Protein AF-A0A919GTR6-F1 (afdb_monomer_lite)

Secondary structure (DSSP, 8-state):
-----------------SS-EEEEEBTTT-PEEEEPTT-SS-EE-SSS--B-TTSSSB--B----

Sequence (65 aa):
MSYAQGMAKRKPHEVPPPYRRYAGTCMICGMGLQWEAGSWLTLVDRDGSPDCERHEGRHVLAYRR

Organism: NCBI:txid67385

pLDDT: mean 76.38, std 15.48, range [42.75, 91.69]

Foldseek 3Di:
DDDDDPPPPPPPPPQQAQDWAFPQAFPQQRATWTADGRDPPQIAGPVRHQDDPRDRGGGDDDPPD

Structure (mmCIF, N/CA/C/O backbone):
data_AF-A0A919GTR6-F1
#
_entry.id   AF-A0A919GTR6-F1
#
loop_
_atom_site.group_PDB
_atom_site.id
_atom_site.type_symbol
_atom_site.label_atom_id
_atom_site.label_alt_id
_atom_site.label_comp_id
_atom_site.label_asym_id
_atom_site.label_entity_id
_atom_site.label_seq_id
_atom_site.pdbx_PDB_ins_code
_atom_site.Cartn_x
_atom_site.Cartn_y
_atom_site.Cartn_z
_atom_site.occupancy
_atom_site.B_iso_or_equiv
_atom_site.auth_seq_id
_atom_site.auth_comp_id
_atom_site.auth_asym_id
_atom_site.auth_atom_id
_atom_s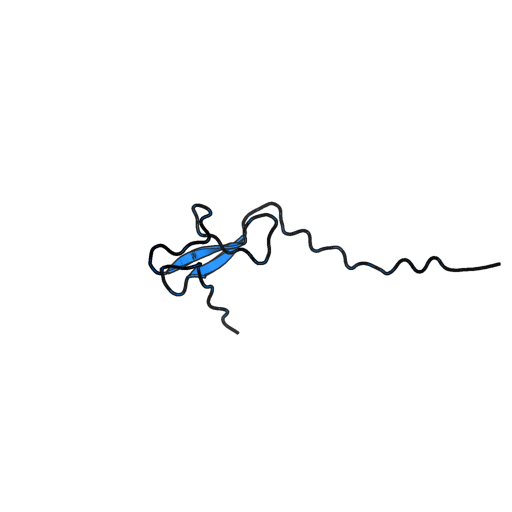ite.pdbx_PDB_model_num
ATOM 1 N N . MET A 1 1 ? -43.057 28.321 17.357 1.00 42.75 1 MET A N 1
ATOM 2 C CA . MET A 1 1 ? -43.126 27.812 15.973 1.00 42.75 1 MET A CA 1
ATOM 3 C C . MET A 1 1 ? -41.697 27.879 15.427 1.00 42.75 1 MET A C 1
ATOM 5 O O . MET A 1 1 ? -4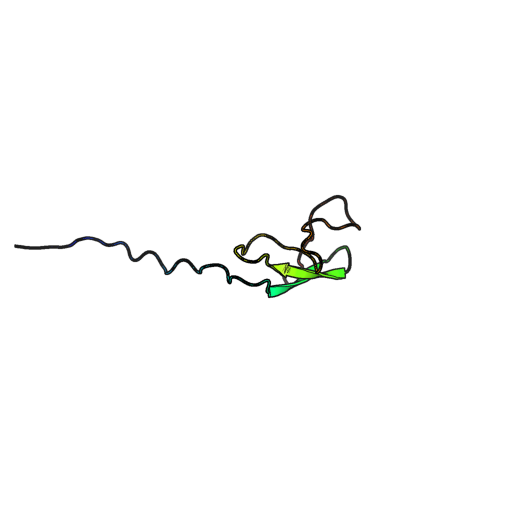1.172 28.973 15.344 1.00 42.75 1 MET A O 1
ATOM 9 N N . SER A 1 2 ? -40.939 26.774 15.392 1.00 48.59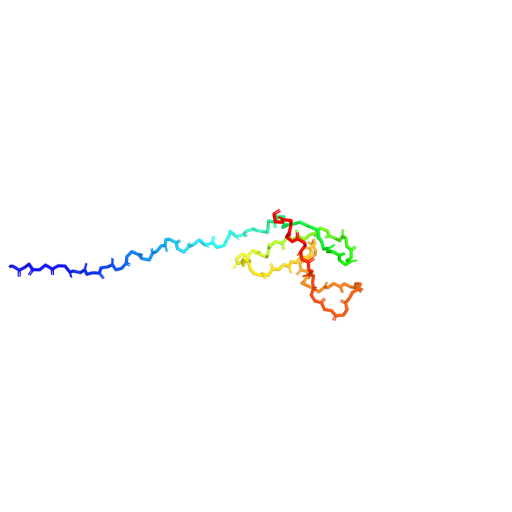 2 SER A N 1
ATOM 10 C CA . SER A 1 2 ? -40.965 25.789 14.287 1.00 48.59 2 SER A CA 1
ATOM 11 C C . SER A 1 2 ? -40.121 26.265 13.094 1.00 48.59 2 SER A C 1
ATOM 13 O O . SER A 1 2 ? -40.422 27.326 12.578 1.00 48.59 2 SER A O 1
ATOM 15 N N . TYR A 1 3 ? -39.096 25.595 12.561 1.00 47.03 3 TYR A N 1
ATOM 16 C CA . TYR A 1 3 ? -38.430 24.317 12.828 1.00 47.03 3 TYR A CA 1
ATOM 17 C C . TYR A 1 3 ? -37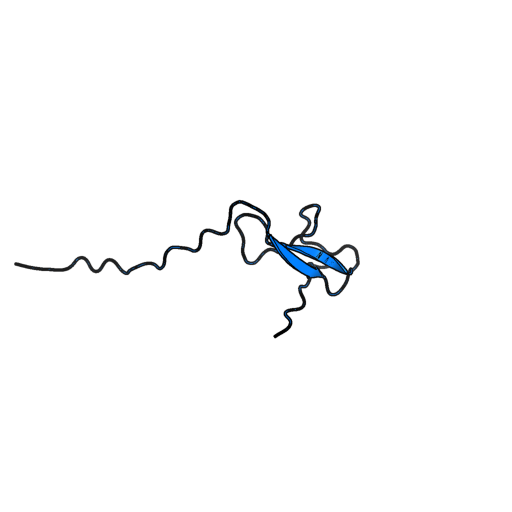.044 24.332 12.146 1.00 47.03 3 TYR A C 1
ATOM 19 O O . TYR A 1 3 ? -36.798 25.119 11.238 1.00 47.03 3 TYR A O 1
ATOM 27 N N . ALA A 1 4 ? -36.237 23.336 12.518 1.00 50.12 4 ALA A N 1
ATOM 28 C CA . ALA A 1 4 ? -35.262 22.652 11.667 1.00 50.12 4 ALA A CA 1
ATOM 29 C C . ALA A 1 4 ? -33.873 23.290 11.507 1.00 50.12 4 ALA A C 1
ATOM 31 O O . ALA A 1 4 ? -33.503 23.857 10.483 1.00 50.12 4 ALA A O 1
ATOM 32 N N . GLN A 1 5 ? -33.040 22.994 12.509 1.00 53.16 5 GLN A N 1
ATOM 33 C CA . GLN A 1 5 ? -31.644 22.614 12.298 1.00 53.16 5 GLN A CA 1
ATOM 34 C C . GLN A 1 5 ? -31.552 21.550 11.195 1.00 53.16 5 GLN A C 1
ATOM 36 O O . GLN A 1 5 ? -31.805 20.367 11.420 1.00 53.16 5 GLN A O 1
ATOM 41 N N . GLY A 1 6 ? -31.167 21.973 9.994 1.00 48.84 6 GLY A N 1
ATOM 42 C CA . GLY A 1 6 ? -30.685 21.085 8.946 1.00 48.84 6 GLY A CA 1
ATOM 43 C C . GLY A 1 6 ? -29.284 20.596 9.293 1.00 48.84 6 GLY A C 1
ATOM 44 O O . GLY A 1 6 ? -28.306 21.049 8.705 1.00 48.84 6 GLY A O 1
ATOM 45 N N . MET A 1 7 ? -29.165 19.690 10.267 1.00 51.47 7 MET A N 1
ATOM 46 C CA . MET A 1 7 ? -27.937 18.921 10.440 1.00 51.47 7 MET A CA 1
ATOM 47 C C . MET A 1 7 ? -27.822 17.995 9.234 1.00 51.47 7 MET A C 1
ATOM 49 O O . MET A 1 7 ? -28.435 16.928 9.183 1.00 51.47 7 MET A O 1
ATOM 53 N N . ALA A 1 8 ? -27.070 18.438 8.228 1.00 50.12 8 ALA A N 1
ATOM 54 C CA . ALA A 1 8 ? -26.596 17.572 7.169 1.00 50.12 8 ALA A CA 1
ATOM 55 C C . ALA A 1 8 ? -25.982 16.338 7.841 1.00 50.12 8 ALA A C 1
ATOM 57 O O . ALA A 1 8 ? -24.977 16.449 8.545 1.00 50.12 8 ALA A O 1
ATOM 58 N N . LYS A 1 9 ? -26.624 15.175 7.667 1.00 54.09 9 LYS A N 1
ATOM 59 C CA . LYS A 1 9 ? -26.085 13.868 8.046 1.00 54.09 9 LYS A CA 1
ATOM 60 C C . LYS A 1 9 ? -24.760 13.697 7.305 1.00 54.09 9 LYS A C 1
ATOM 62 O O . LYS A 1 9 ? -24.730 13.182 6.189 1.00 54.09 9 LYS A O 1
ATOM 67 N N . ARG A 1 10 ? -23.658 14.166 7.896 1.00 51.59 10 ARG A N 1
ATOM 68 C CA . ARG A 1 10 ? -22.322 13.757 7.480 1.00 51.59 10 ARG A CA 1
ATOM 69 C C . ARG A 1 10 ? -22.299 12.254 7.700 1.00 51.59 10 ARG A C 1
ATOM 71 O O . ARG A 1 10 ? -22.477 11.793 8.826 1.00 51.59 10 ARG A O 1
ATOM 78 N N . LYS A 1 11 ? -22.194 11.508 6.596 1.00 60.41 11 LYS A N 1
ATOM 79 C CA . LYS A 1 11 ? -21.916 10.070 6.616 1.00 60.41 11 LYS A CA 1
ATOM 80 C C . LYS A 1 11 ? -20.824 9.848 7.666 1.00 60.41 11 LYS A C 1
ATOM 82 O O . LYS A 1 11 ? -19.901 10.669 7.684 1.00 60.41 11 LYS A O 1
ATOM 87 N N . PRO A 1 12 ? -20.947 8.848 8.557 1.00 54.50 12 PRO A N 1
ATOM 88 C CA . PRO A 1 12 ? -19.912 8.585 9.545 1.00 54.50 12 PRO A CA 1
ATOM 89 C C . PRO A 1 12 ? -18.626 8.491 8.749 1.00 54.50 12 PRO A C 1
ATOM 91 O O . PRO A 1 12 ? -18.536 7.696 7.817 1.00 54.50 12 PRO A O 1
ATOM 94 N N . HIS A 1 13 ? -17.717 9.426 9.001 1.00 56.69 13 HIS A N 1
ATOM 95 C CA . HIS A 1 13 ? -16.414 9.409 8.378 1.00 56.69 13 HIS A CA 1
ATOM 96 C C . HIS A 1 13 ? -15.906 7.995 8.650 1.00 56.69 13 HIS A C 1
ATOM 98 O O . HIS A 1 13 ? -15.828 7.622 9.821 1.00 56.69 13 HIS A O 1
ATOM 104 N N . GLU A 1 14 ? -15.722 7.173 7.612 1.00 57.66 14 GLU A N 1
ATOM 105 C CA . GLU A 1 14 ? -15.136 5.842 7.750 1.00 57.66 14 GLU A CA 1
ATOM 106 C C . GLU A 1 14 ? -13.722 6.083 8.242 1.00 57.66 14 GLU A C 1
ATOM 108 O O . GLU A 1 14 ? -12.800 6.276 7.448 1.00 57.66 14 GLU A O 1
ATOM 113 N N . VAL A 1 15 ? -13.597 6.206 9.566 1.00 63.12 15 VAL A N 1
ATOM 114 C CA . VAL A 1 15 ? -12.341 6.454 10.243 1.00 63.12 15 VAL A CA 1
ATOM 115 C C . VAL A 1 15 ? -11.445 5.327 9.764 1.00 63.12 15 VAL A C 1
ATOM 117 O O . VAL A 1 15 ? -11.775 4.159 10.008 1.00 63.12 15 VAL A O 1
ATOM 120 N N . PRO A 1 16 ? -10.386 5.640 9.000 1.00 66.62 16 PRO A N 1
ATOM 121 C CA . PRO A 1 16 ? -9.476 4.612 8.560 1.00 66.62 16 PRO A CA 1
ATOM 122 C C . PRO A 1 16 ? -9.005 3.865 9.803 1.00 66.62 16 PRO A C 1
ATOM 124 O O . PRO A 1 16 ? -8.684 4.504 10.811 1.00 66.62 16 PRO A O 1
ATOM 127 N N . PRO A 1 17 ? -9.047 2.526 9.784 1.00 72.31 17 PRO A N 1
ATOM 128 C CA . PRO A 1 17 ? -8.766 1.765 10.977 1.00 72.31 17 PRO A CA 1
ATOM 129 C C . PRO A 1 17 ? -7.378 2.113 11.512 1.00 72.31 17 PRO A C 1
ATOM 131 O O . PRO A 1 17 ? -6.464 2.419 10.738 1.00 72.31 17 PRO A O 1
ATOM 134 N N . PRO A 1 18 ? -7.201 2.032 12.838 1.00 79.31 18 PRO A N 1
ATOM 135 C CA . PRO A 1 18 ? -5.948 2.388 13.494 1.00 79.31 18 PRO A CA 1
ATOM 136 C C . PRO A 1 18 ? -4.839 1.350 13.260 1.00 79.31 18 PRO A C 1
ATOM 138 O O . PRO A 1 18 ? -3.792 1.415 13.893 1.00 79.31 18 PRO A O 1
ATOM 141 N N . TYR A 1 19 ? -5.064 0.371 12.383 1.00 82.75 19 TYR A N 1
ATOM 142 C CA . TYR A 1 19 ? -4.142 -0.711 12.074 1.00 82.75 19 TYR A CA 1
ATOM 143 C C . TYR A 1 19 ? -3.975 -0.861 10.564 1.00 82.75 19 TYR A C 1
ATOM 145 O O . TYR A 1 19 ? -4.897 -0.598 9.785 1.00 82.75 19 TYR A O 1
ATOM 153 N N . ARG A 1 20 ? -2.788 -1.326 10.163 1.00 87.38 20 ARG A N 1
ATOM 154 C CA . ARG A 1 20 ? -2.493 -1.666 8.771 1.00 87.38 20 ARG A CA 1
ATOM 155 C C . ARG A 1 20 ? -3.319 -2.874 8.341 1.00 87.38 20 ARG A C 1
ATOM 157 O O . ARG A 1 20 ? -3.465 -3.836 9.095 1.00 87.38 20 ARG A O 1
ATOM 164 N N . ARG A 1 21 ? -3.867 -2.831 7.127 1.00 87.94 21 ARG A N 1
ATOM 165 C CA . ARG A 1 21 ? -4.641 -3.942 6.547 1.00 87.94 21 ARG A CA 1
ATOM 166 C C . ARG A 1 21 ? -4.020 -4.390 5.252 1.00 87.94 21 ARG A C 1
ATOM 168 O O . ARG A 1 21 ? -3.691 -3.548 4.427 1.00 87.94 21 ARG A O 1
ATOM 175 N N . TYR A 1 22 ? -3.941 -5.698 5.050 1.00 88.12 22 TYR A N 1
ATOM 176 C CA . TYR A 1 22 ? -3.481 -6.252 3.786 1.00 88.12 22 TYR A CA 1
ATOM 177 C C . TYR A 1 22 ? -4.310 -5.702 2.617 1.00 88.12 22 TYR A C 1
ATOM 179 O O . TYR A 1 22 ? -5.539 -5.788 2.616 1.00 88.12 22 TYR A O 1
ATOM 187 N N . ALA A 1 23 ? -3.618 -5.097 1.657 1.00 87.94 23 ALA A N 1
ATOM 188 C CA . ALA A 1 23 ? -4.201 -4.503 0.463 1.00 87.94 23 ALA A CA 1
ATOM 189 C C . ALA A 1 23 ? -4.117 -5.459 -0.732 1.00 87.94 23 ALA A C 1
ATOM 191 O O . ALA A 1 23 ? -5.020 -5.493 -1.563 1.00 87.94 23 ALA A O 1
ATOM 192 N N . GLY A 1 24 ? -3.034 -6.233 -0.818 1.00 90.25 24 GLY A N 1
ATOM 193 C CA . GLY A 1 24 ? -2.734 -7.119 -1.939 1.00 90.25 24 GLY A CA 1
ATOM 194 C C . GLY A 1 24 ? -1.232 -7.193 -2.167 1.00 90.25 24 GLY A C 1
ATOM 195 O O . GLY A 1 24 ? -0.453 -7.083 -1.226 1.00 90.25 24 GLY A O 1
ATOM 196 N N . THR A 1 25 ? -0.809 -7.368 -3.412 1.00 90.69 25 THR A N 1
ATOM 197 C CA . THR A 1 25 ? 0.609 -7.517 -3.758 1.00 90.69 25 THR A CA 1
ATOM 198 C C . THR A 1 25 ? 1.009 -6.455 -4.773 1.00 90.69 25 THR A C 1
ATOM 200 O O . THR A 1 25 ? 0.246 -6.157 -5.696 1.00 90.69 25 THR A O 1
ATOM 203 N N . CYS A 1 26 ? 2.199 -5.877 -4.607 1.00 90.06 26 CYS A N 1
ATOM 204 C CA . CYS A 1 26 ? 2.762 -4.931 -5.559 1.00 90.06 26 CYS A CA 1
ATOM 205 C C . CYS A 1 26 ? 2.965 -5.612 -6.913 1.00 90.06 26 CYS A C 1
ATOM 207 O O . CYS A 1 26 ? 3.592 -6.670 -6.985 1.00 90.06 26 CYS A O 1
ATOM 209 N N . MET A 1 27 ? 2.489 -4.993 -7.994 1.00 88.94 27 MET A N 1
ATOM 210 C CA . MET A 1 27 ? 2.661 -5.539 -9.345 1.00 88.94 27 MET A CA 1
ATOM 211 C C . MET A 1 27 ? 4.115 -5.582 -9.808 1.00 88.94 27 MET A C 1
ATOM 213 O O . MET A 1 27 ? 4.441 -6.362 -10.698 1.00 88.94 27 MET A O 1
ATOM 217 N N 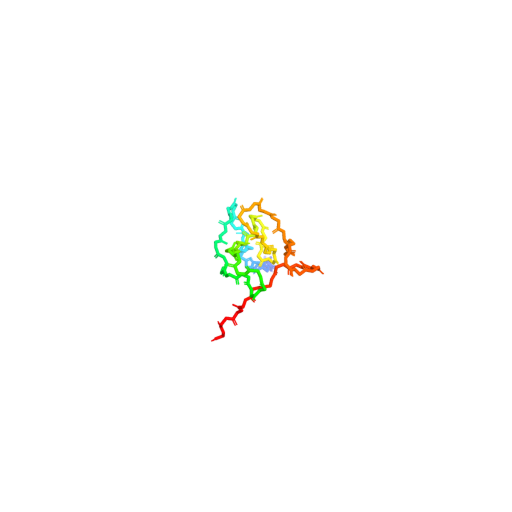. ILE A 1 28 ? 4.974 -4.737 -9.235 1.00 88.88 28 ILE A N 1
ATOM 218 C CA . ILE A 1 28 ? 6.339 -4.550 -9.726 1.00 88.88 28 ILE A CA 1
ATOM 219 C C . ILE A 1 28 ? 7.328 -5.411 -8.940 1.00 88.88 28 ILE A C 1
ATOM 221 O O . ILE A 1 28 ? 8.050 -6.218 -9.522 1.00 88.88 28 ILE A O 1
ATOM 225 N N . CYS A 1 29 ? 7.363 -5.262 -7.613 1.00 88.75 29 CYS A N 1
ATOM 226 C CA . CYS A 1 29 ? 8.284 -6.023 -6.767 1.00 88.75 29 CYS A CA 1
ATOM 227 C C . CYS A 1 29 ? 7.708 -7.343 -6.244 1.00 88.75 29 CYS A C 1
ATOM 229 O O . CYS A 1 29 ? 8.473 -8.165 -5.747 1.00 88.75 29 CYS A O 1
ATOM 231 N N . GLY A 1 30 ? 6.393 -7.568 -6.342 1.00 86.94 30 GLY A N 1
ATOM 232 C CA . GLY A 1 30 ? 5.755 -8.773 -5.808 1.00 86.94 30 GLY A CA 1
ATOM 233 C C . GLY A 1 30 ? 5.655 -8.812 -4.278 1.00 86.94 30 GLY A C 1
ATOM 234 O O . GLY A 1 30 ? 5.282 -9.844 -3.726 1.00 86.94 30 GLY A O 1
ATOM 235 N N . MET A 1 31 ? 5.978 -7.719 -3.577 1.00 89.12 31 MET A N 1
ATOM 236 C CA . MET A 1 31 ? 5.866 -7.643 -2.117 1.00 89.12 31 MET A CA 1
ATOM 237 C C . MET A 1 31 ? 4.410 -7.505 -1.670 1.00 89.12 31 MET A C 1
ATOM 239 O O . MET A 1 31 ? 3.597 -6.866 -2.341 1.00 89.12 31 MET A O 1
ATOM 243 N N . GLY A 1 32 ? 4.088 -8.087 -0.513 1.00 89.69 32 GLY A N 1
ATOM 244 C CA . GLY A 1 32 ? 2.793 -7.897 0.133 1.00 89.69 32 GLY A CA 1
ATOM 245 C C . GLY A 1 32 ? 2.627 -6.452 0.602 1.00 89.69 32 GLY A C 1
ATOM 246 O O . GLY A 1 32 ? 3.433 -5.958 1.385 1.00 89.69 32 GLY A O 1
ATOM 247 N N . LEU A 1 33 ? 1.573 -5.799 0.125 1.00 91.38 33 LEU A N 1
ATOM 248 C CA . LEU A 1 33 ? 1.220 -4.424 0.444 1.00 91.38 33 LEU A CA 1
ATOM 249 C C . LEU A 1 33 ? 0.096 -4.364 1.465 1.00 91.38 33 LEU A C 1
ATOM 251 O O . LEU A 1 33 ? -0.795 -5.217 1.522 1.00 91.38 33 LEU A O 1
ATOM 255 N N . GLN A 1 34 ? 0.118 -3.294 2.239 1.00 91.69 34 GLN A N 1
ATOM 256 C CA . GLN A 1 34 ? -0.839 -2.965 3.269 1.00 91.69 34 GLN A CA 1
ATOM 257 C C . GLN A 1 34 ? -1.280 -1.510 3.113 1.00 91.69 34 GLN A C 1
ATOM 259 O O . GLN A 1 34 ? -0.513 -0.652 2.688 1.00 91.69 34 GLN A O 1
ATOM 264 N N . TRP A 1 35 ? -2.523 -1.223 3.473 1.00 89.44 35 TRP A N 1
ATOM 265 C CA . TRP A 1 35 ? -2.991 0.141 3.675 1.00 89.44 35 TRP A CA 1
ATOM 266 C C . TRP A 1 35 ? -2.405 0.686 4.971 1.00 89.44 35 TRP A C 1
ATOM 268 O O . TRP A 1 35 ? -2.471 0.005 5.999 1.00 89.44 35 TRP A O 1
ATOM 278 N N . GLU A 1 36 ? -1.851 1.895 4.924 1.00 89.31 36 GLU A N 1
ATOM 279 C CA . GLU A 1 36 ? -1.308 2.562 6.106 1.00 89.31 36 GLU A CA 1
ATOM 280 C C . GLU A 1 36 ? -2.407 2.811 7.148 1.00 89.31 36 GLU A C 1
ATOM 282 O O . GLU A 1 36 ? -3.545 3.153 6.815 1.00 89.31 36 GLU A O 1
ATOM 287 N N . ALA A 1 37 ? -2.076 2.646 8.430 1.00 84.00 37 ALA A N 1
ATOM 288 C CA . ALA A 1 37 ? -3.014 2.938 9.506 1.00 84.00 37 ALA A CA 1
ATOM 289 C C . ALA A 1 37 ? -3.459 4.405 9.420 1.00 84.00 37 ALA A C 1
ATOM 291 O O . ALA A 1 37 ? -2.643 5.309 9.254 1.00 84.00 37 ALA A O 1
ATOM 292 N N . GLY A 1 38 ? -4.761 4.662 9.503 1.00 80.88 38 GLY A N 1
ATOM 293 C CA . GLY A 1 38 ? -5.259 6.029 9.362 1.00 80.88 38 GLY A CA 1
ATOM 294 C C . GLY A 1 38 ? -5.294 6.572 7.917 1.00 80.88 38 GLY A C 1
ATOM 295 O O . GLY A 1 38 ? -5.658 7.732 7.733 1.00 80.88 38 GLY A O 1
ATOM 296 N N . SER A 1 39 ? -4.993 5.766 6.887 1.00 79.94 39 SER A N 1
ATOM 297 C CA . SER A 1 39 ? -5.118 6.155 5.474 1.00 79.94 39 SER A CA 1
ATOM 298 C C . SER A 1 39 ? -5.718 5.044 4.603 1.00 79.94 39 SER A C 1
ATOM 300 O O . SER A 1 39 ? -5.388 3.870 4.724 1.00 79.94 39 SER A O 1
ATOM 302 N N . TRP A 1 40 ? -6.593 5.422 3.670 1.00 72.12 40 TRP A N 1
ATOM 303 C CA . TRP A 1 40 ? -7.135 4.520 2.639 1.00 72.12 40 TRP A CA 1
ATOM 304 C C . TRP A 1 40 ? -6.443 4.668 1.281 1.00 72.12 40 TRP A C 1
ATOM 306 O O . TRP A 1 40 ? -6.795 3.971 0.336 1.00 72.12 40 TRP A O 1
ATOM 316 N N . LEU A 1 41 ? -5.513 5.617 1.161 1.00 80.94 41 LEU A N 1
ATOM 317 C CA . LEU A 1 41 ? -4.870 5.982 -0.106 1.00 80.94 41 LEU A CA 1
ATOM 318 C C . LEU A 1 41 ? -3.373 5.676 -0.109 1.00 80.94 41 LEU A C 1
ATOM 320 O O . LEU A 1 41 ? -2.747 5.664 -1.166 1.00 80.94 41 LEU A O 1
ATOM 324 N N . THR A 1 42 ? -2.800 5.438 1.069 1.00 86.94 42 THR A N 1
ATOM 325 C CA . THR A 1 42 ? -1.378 5.152 1.220 1.00 86.94 42 THR A CA 1
ATOM 326 C C . THR A 1 42 ? -1.178 3.648 1.281 1.00 86.94 42 THR A C 1
ATOM 328 O O . THR A 1 42 ? -1.635 2.996 2.220 1.00 86.94 42 THR A O 1
ATOM 331 N N . LEU A 1 43 ? -0.490 3.117 0.277 1.00 88.69 43 LEU A N 1
ATOM 332 C CA . LEU A 1 43 ? 0.005 1.748 0.266 1.00 88.69 43 LEU A CA 1
ATOM 333 C C . LEU A 1 43 ? 1.424 1.734 0.807 1.00 88.69 43 LEU A C 1
ATOM 335 O O . LEU A 1 43 ? 2.232 2.576 0.427 1.00 88.69 43 LEU A O 1
ATOM 339 N N . VAL A 1 44 ? 1.703 0.761 1.659 1.00 90.81 44 VAL A N 1
ATOM 340 C CA . VAL A 1 44 ? 3.017 0.507 2.232 1.00 90.81 44 VAL A CA 1
ATOM 341 C C . VAL A 1 44 ? 3.322 -0.985 2.196 1.00 90.81 44 VAL A C 1
ATOM 343 O O . VAL A 1 44 ? 2.409 -1.807 2.154 1.00 90.81 44 VAL A O 1
ATOM 346 N N . ASP A 1 45 ? 4.588 -1.363 2.220 1.00 89.75 45 ASP A N 1
ATOM 347 C CA . ASP A 1 45 ? 5.000 -2.756 2.405 1.00 89.75 45 ASP A CA 1
ATOM 348 C C . ASP A 1 45 ? 4.934 -3.201 3.883 1.00 89.75 45 ASP A C 1
ATOM 350 O O . ASP A 1 45 ? 4.252 -2.610 4.730 1.00 89.75 45 ASP A O 1
ATOM 354 N N . ARG A 1 46 ? 5.594 -4.319 4.199 1.00 85.38 46 ARG A N 1
ATOM 355 C CA . ARG A 1 46 ? 5.676 -4.863 5.559 1.00 85.38 46 ARG A CA 1
ATOM 356 C C . ARG A 1 46 ? 6.376 -3.903 6.521 1.00 85.38 46 ARG A C 1
ATOM 358 O O . ARG A 1 46 ? 5.944 -3.793 7.669 1.00 85.38 46 ARG A O 1
ATOM 365 N N . ASP A 1 47 ? 7.412 -3.224 6.051 1.00 87.81 47 ASP A N 1
ATOM 366 C CA . ASP A 1 47 ? 8.252 -2.319 6.830 1.00 87.81 47 ASP A CA 1
ATOM 367 C C . ASP A 1 47 ? 7.608 -0.931 6.970 1.00 87.81 47 ASP A C 1
ATOM 369 O O . ASP A 1 47 ? 7.944 -0.158 7.866 1.00 87.81 47 ASP A O 1
ATOM 373 N N . GLY A 1 48 ? 6.576 -0.650 6.172 1.00 86.69 48 GLY A N 1
ATOM 374 C CA . GLY A 1 48 ? 5.866 0.623 6.189 1.00 86.69 48 GLY A CA 1
ATOM 375 C C . GLY A 1 48 ? 6.389 1.612 5.157 1.00 86.69 48 GLY A C 1
ATOM 376 O O . GLY A 1 48 ? 6.044 2.789 5.241 1.00 86.69 48 GLY A O 1
ATOM 377 N N . SER A 1 49 ? 7.204 1.158 4.203 1.00 89.19 49 SER A N 1
ATOM 378 C CA . SER A 1 49 ? 7.674 2.009 3.121 1.00 89.19 49 SER A CA 1
ATOM 379 C C . SER A 1 49 ? 6.633 2.054 1.996 1.00 89.19 49 SER A C 1
ATOM 381 O O . SER A 1 49 ? 6.122 1.012 1.577 1.00 89.19 49 SER A O 1
ATOM 383 N N . PRO A 1 50 ? 6.270 3.249 1.500 1.00 88.81 50 PRO A N 1
ATOM 384 C CA . PRO A 1 50 ? 5.419 3.389 0.324 1.00 88.81 50 PRO A CA 1
ATOM 385 C C . PRO A 1 50 ? 6.192 3.229 -0.992 1.00 88.81 50 PRO A C 1
ATOM 387 O O . PRO A 1 50 ? 5.571 3.165 -2.057 1.00 88.81 50 PRO A O 1
ATOM 390 N N . ASP A 1 51 ? 7.522 3.178 -0.928 1.00 89.62 51 ASP A N 1
ATOM 391 C CA . ASP A 1 51 ? 8.412 3.152 -2.081 1.00 89.62 51 ASP A CA 1
ATOM 392 C C . ASP A 1 51 ? 8.792 1.723 -2.468 1.00 89.62 51 ASP A C 1
ATOM 394 O O . ASP A 1 51 ? 9.101 0.877 -1.630 1.00 89.62 51 ASP A O 1
ATOM 398 N N . CYS A 1 52 ? 8.772 1.458 -3.770 1.00 86.00 52 CYS A N 1
ATOM 399 C CA . CYS A 1 52 ? 9.116 0.166 -4.332 1.00 86.00 52 CYS A CA 1
ATOM 400 C C . CYS A 1 52 ? 10.621 0.114 -4.613 1.00 86.00 52 CYS A C 1
ATOM 402 O O . CYS A 1 52 ? 11.098 0.770 -5.518 1.00 86.00 52 CYS A O 1
ATOM 404 N N . GLU A 1 53 ? 11.403 -0.726 -3.939 1.00 83.25 53 GLU A N 1
ATOM 405 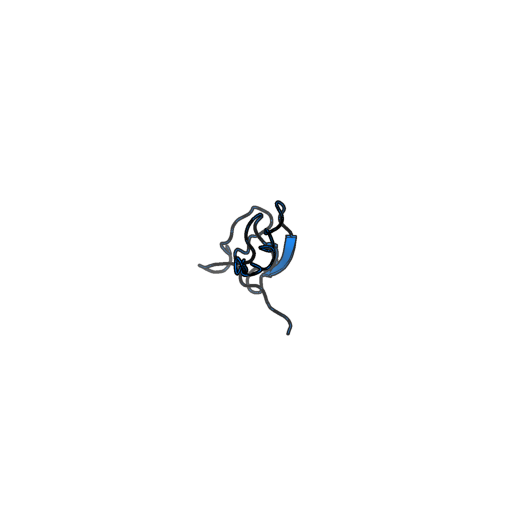C CA . GLU A 1 53 ? 12.854 -0.788 -4.224 1.00 83.25 53 GLU A CA 1
ATOM 406 C C . GLU A 1 53 ? 13.186 -1.229 -5.663 1.00 83.25 53 GLU A C 1
ATOM 408 O O . GLU A 1 53 ? 14.256 -0.945 -6.195 1.00 83.25 53 GLU A O 1
ATOM 413 N N . ARG A 1 54 ? 12.255 -1.934 -6.318 1.00 82.12 54 ARG A N 1
ATOM 414 C CA . ARG A 1 54 ? 12.430 -2.466 -7.677 1.00 82.12 54 ARG A CA 1
ATOM 415 C C . ARG A 1 54 ? 12.007 -1.485 -8.777 1.00 82.12 54 ARG A C 1
ATOM 417 O O . ARG A 1 54 ? 12.170 -1.793 -9.956 1.00 82.12 54 ARG A O 1
ATOM 424 N N . HIS A 1 55 ? 11.433 -0.342 -8.413 1.00 80.69 55 HIS A N 1
ATOM 425 C CA . HIS A 1 55 ? 10.980 0.696 -9.333 1.00 80.69 55 HIS A CA 1
ATOM 426 C C . HIS A 1 55 ? 11.152 2.055 -8.676 1.00 80.69 55 HIS A C 1
ATOM 428 O O . HIS A 1 55 ? 10.643 2.240 -7.589 1.00 80.69 55 HIS A O 1
ATOM 434 N N . GLU A 1 56 ? 11.799 3.014 -9.329 1.00 77.31 56 GLU A N 1
ATOM 435 C CA . GLU A 1 56 ? 12.018 4.359 -8.778 1.00 77.31 56 GLU A CA 1
ATOM 436 C C . GLU A 1 56 ? 10.688 5.142 -8.634 1.00 77.31 56 GLU A C 1
ATOM 438 O O . GLU A 1 56 ? 10.347 6.005 -9.438 1.00 77.31 56 GLU A O 1
ATOM 443 N N . GLY A 1 57 ? 9.875 4.767 -7.642 1.00 85.06 57 GLY A N 1
ATOM 444 C CA . GLY A 1 57 ? 8.500 5.207 -7.459 1.00 85.06 57 GLY A CA 1
ATOM 445 C C . GLY A 1 57 ? 7.737 4.398 -6.403 1.00 85.06 57 GLY A C 1
ATOM 446 O O . GLY A 1 57 ? 8.266 3.509 -5.736 1.00 85.06 57 GLY A O 1
ATOM 447 N N . ARG A 1 58 ? 6.448 4.712 -6.252 1.00 86.12 58 ARG A N 1
ATOM 448 C CA . ARG A 1 58 ? 5.590 4.105 -5.224 1.00 86.12 58 ARG A CA 1
ATOM 449 C C . ARG A 1 58 ? 5.145 2.692 -5.584 1.00 86.12 58 ARG A C 1
ATOM 451 O O . ARG A 1 58 ? 5.003 2.348 -6.758 1.00 86.12 58 ARG A O 1
ATOM 458 N N . HIS A 1 59 ? 4.844 1.896 -4.561 1.00 88.81 59 HIS A N 1
ATOM 459 C CA . HIS A 1 59 ? 4.184 0.603 -4.722 1.00 88.81 59 HIS A CA 1
ATOM 460 C C . HIS A 1 59 ? 2.842 0.745 -5.452 1.00 88.81 59 HIS A C 1
ATOM 462 O O . HIS A 1 59 ? 2.036 1.625 -5.148 1.00 88.81 59 HIS A O 1
ATOM 468 N N . VAL A 1 60 ? 2.584 -0.158 -6.402 1.00 85.94 60 VAL A N 1
ATOM 469 C CA . VAL A 1 60 ? 1.365 -0.149 -7.223 1.00 85.94 60 VAL A CA 1
ATOM 470 C C . VAL A 1 60 ? 0.575 -1.430 -6.988 1.00 85.94 60 VAL A C 1
ATOM 472 O O . VAL A 1 60 ? 1.060 -2.531 -7.260 1.00 85.94 60 VAL A O 1
ATOM 475 N N . LEU A 1 61 ? -0.662 -1.284 -6.511 1.00 83.94 61 LEU A N 1
ATOM 476 C CA . LEU A 1 61 ? -1.597 -2.392 -6.334 1.00 83.94 61 LEU A CA 1
ATOM 477 C C . LEU A 1 61 ? -2.289 -2.729 -7.661 1.00 83.94 61 LEU A C 1
ATOM 479 O O . LEU A 1 61 ? -2.856 -1.849 -8.311 1.00 83.94 61 LEU A O 1
ATOM 483 N N . ALA A 1 62 ? -2.311 -4.009 -8.040 1.00 71.75 62 ALA A N 1
ATOM 484 C CA . ALA A 1 62 ? -3.222 -4.474 -9.084 1.00 71.75 62 ALA A CA 1
ATOM 485 C C . ALA A 1 62 ? -4.639 -4.522 -8.506 1.00 71.75 62 ALA A C 1
ATOM 487 O O . ALA A 1 62 ? -4.955 -5.424 -7.729 1.00 71.75 62 ALA A O 1
ATOM 488 N N . TYR A 1 63 ? -5.523 -3.606 -8.890 1.00 61.84 63 TYR A N 1
ATOM 489 C CA . TYR A 1 63 ? -6.948 -3.849 -8.679 1.00 61.84 63 TYR A CA 1
ATOM 490 C C . TYR A 1 63 ? -7.406 -4.881 -9.712 1.00 61.84 63 TYR A C 1
ATOM 492 O O . TYR A 1 63 ? -7.525 -4.570 -10.898 1.00 61.84 63 TYR A O 1
ATOM 500 N N . ARG A 1 64 ? -7.651 -6.124 -9.279 1.00 54.47 64 ARG A N 1
ATOM 501 C CA . ARG A 1 64 ? -8.487 -7.036 -10.068 1.00 54.47 64 ARG A CA 1
ATOM 502 C C . ARG A 1 64 ? -9.920 -6.518 -9.970 1.00 54.47 64 ARG A C 1
ATOM 504 O O . ARG A 1 64 ? -10.478 -6.470 -8.877 1.00 54.47 64 ARG A O 1
ATOM 511 N N . ARG A 1 65 ? -10.423 -6.035 -11.102 1.00 48.00 65 ARG A N 1
ATOM 512 C CA . ARG A 1 65 ? -11.786 -5.537 -11.288 1.00 48.00 65 ARG A CA 1
ATOM 513 C C . ARG A 1 65 ? -12.790 -6.683 -11.292 1.00 48.00 65 ARG A C 1
ATOM 515 O O . ARG A 1 65 ? -12.401 -7.776 -11.762 1.00 48.00 65 ARG A O 1
#

Radius of gyration: 18.12 Å; chains: 1; bounding box: 56×37×27 Å